Protein AF-A0A7R9V9W0-F1 (afdb_monomer_lite)

Secondary structure (DSSP, 8-state):
--------HHHHHHHHHHHHHHSS-------SEEEE----HHHHHHTT--TT---EEEEEE-TTSGGGGT--TT-EE-EETTEEBPTTSEEEEETTEEEETHHHHHTSPTTPPPP-

Structure (mmCIF, N/CA/C/O backbone):
data_AF-A0A7R9V9W0-F1
#
_entry.id   AF-A0A7R9V9W0-F1
#
loop_
_atom_site.group_PDB
_atom_site.id
_atom_site.type_symbol
_atom_site.label_atom_id
_atom_site.label_alt_id
_atom_site.label_comp_id
_atom_site.label_asym_id
_atom_site.label_entity_id
_atom_site.label_seq_id
_atom_site.pdbx_PDB_ins_code
_atom_site.Cartn_x
_atom_site.Cartn_y
_atom_site.Cartn_z
_atom_site.occupancy
_atom_site.B_iso_or_equiv
_atom_site.auth_seq_id
_atom_site.auth_comp_id
_atom_site.auth_asym_id
_atom_site.auth_atom_id
_atom_site.pdbx_PDB_model_num
ATOM 1 N N . ASP A 1 1 ? 0.021 32.731 -0.222 1.00 55.56 1 ASP A N 1
ATOM 2 C CA . ASP A 1 1 ? -0.493 31.794 0.796 1.00 55.56 1 ASP A CA 1
ATOM 3 C C . ASP A 1 1 ? -1.995 31.565 0.671 1.00 55.56 1 ASP A C 1
ATOM 5 O O . ASP A 1 1 ? -2.756 32.141 1.428 1.00 55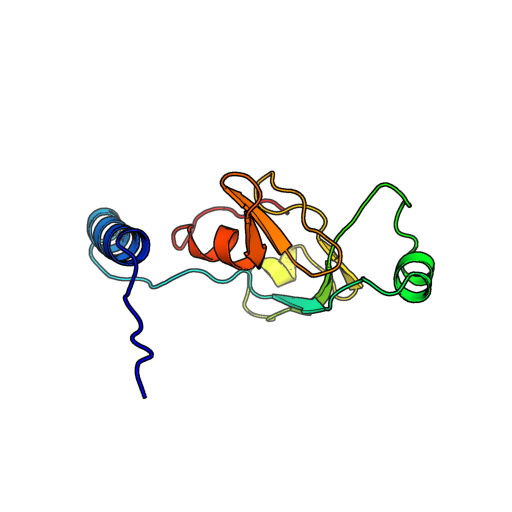.56 1 ASP A O 1
ATOM 9 N N . ASN A 1 2 ? -2.417 30.735 -0.295 1.00 84.88 2 ASN A N 1
ATOM 10 C CA . ASN A 1 2 ? -3.827 30.370 -0.549 1.00 84.88 2 ASN A CA 1
ATOM 11 C C . ASN A 1 2 ? -3.987 28.844 -0.737 1.00 84.88 2 ASN A C 1
ATOM 13 O O . ASN A 1 2 ? -4.745 28.393 -1.592 1.00 84.88 2 ASN A O 1
ATOM 17 N N . ILE A 1 3 ? -3.229 28.036 0.010 1.00 92.62 3 ILE A N 1
ATOM 18 C CA . ILE A 1 3 ? -3.341 26.571 -0.036 1.00 92.62 3 ILE A CA 1
ATOM 19 C C . ILE A 1 3 ? -3.991 26.116 1.268 1.00 92.62 3 ILE A C 1
ATOM 21 O O . ILE A 1 3 ? -3.414 26.281 2.340 1.00 92.62 3 ILE A O 1
ATOM 25 N N . GLY A 1 4 ? -5.202 25.571 1.162 1.00 93.31 4 GLY A N 1
ATOM 26 C CA . GLY A 1 4 ? -5.913 24.923 2.260 1.00 93.31 4 GLY A CA 1
ATOM 27 C C . GLY A 1 4 ? -6.027 23.423 2.010 1.00 93.31 4 GLY A C 1
ATOM 28 O O . GLY A 1 4 ? -6.178 22.996 0.868 1.00 93.31 4 GLY A O 1
ATOM 29 N N . TYR A 1 5 ? -5.977 22.635 3.081 1.00 95.69 5 TYR A N 1
ATOM 30 C CA . TYR A 1 5 ? -6.169 21.186 3.041 1.00 95.69 5 TYR A CA 1
ATOM 31 C C . TYR A 1 5 ? -7.475 20.833 3.743 1.00 95.69 5 TYR A C 1
ATOM 33 O O . TYR A 1 5 ? -7.811 21.414 4.774 1.00 95.69 5 TYR A O 1
ATOM 41 N N . ILE A 1 6 ? -8.209 19.881 3.178 1.00 96.94 6 ILE A N 1
ATOM 42 C CA . ILE A 1 6 ? -9.476 19.395 3.722 1.00 96.94 6 ILE A CA 1
ATOM 43 C C . ILE A 1 6 ? -9.346 17.891 3.906 1.00 96.94 6 ILE A C 1
ATOM 45 O O . ILE A 1 6 ? -8.848 17.201 3.019 1.00 96.94 6 ILE A O 1
ATOM 49 N N . ILE A 1 7 ? -9.813 17.388 5.048 1.00 96.69 7 ILE A N 1
ATOM 50 C CA . ILE A 1 7 ? -9.969 15.951 5.265 1.00 96.69 7 ILE A CA 1
ATOM 51 C C . ILE A 1 7 ? -11.171 15.489 4.425 1.00 96.69 7 ILE A C 1
ATOM 53 O O . ILE A 1 7 ? -12.284 15.963 4.671 1.00 96.69 7 ILE A O 1
ATOM 57 N N . PRO A 1 8 ? -10.987 14.603 3.429 1.00 96.06 8 PRO A N 1
ATOM 58 C CA . PRO A 1 8 ? -12.082 14.154 2.578 1.00 96.06 8 PRO A CA 1
ATOM 59 C C . PRO A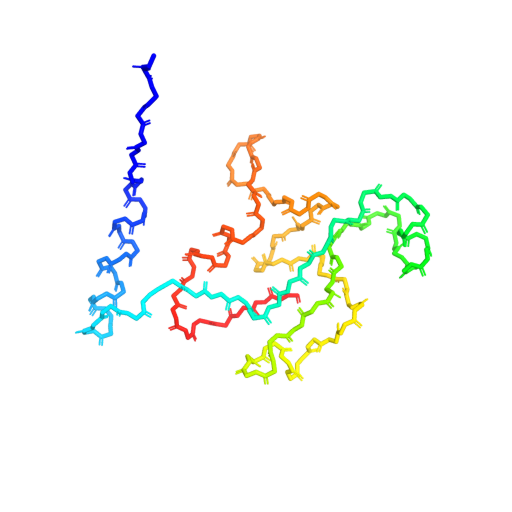 1 8 ? -13.149 13.406 3.375 1.00 96.06 8 PRO A C 1
ATOM 61 O O . PRO A 1 8 ? -12.843 12.725 4.355 1.00 96.06 8 PRO A O 1
ATOM 64 N N . TYR A 1 9 ? -14.398 13.452 2.904 1.00 97.38 9 TYR A N 1
ATOM 65 C CA . TYR A 1 9 ? -15.506 12.775 3.585 1.00 97.38 9 TYR A CA 1
ATOM 66 C C . TYR A 1 9 ? -15.265 11.268 3.764 1.00 97.38 9 TYR A C 1
ATOM 68 O O . TYR A 1 9 ? -15.703 10.711 4.761 1.00 97.38 9 TYR A O 1
ATOM 76 N N . GLN A 1 10 ? -14.535 10.625 2.843 1.00 96.38 10 GLN A N 1
ATOM 77 C CA . GLN A 1 10 ? -14.220 9.196 2.927 1.00 96.38 10 GLN A CA 1
ATOM 78 C C . GLN A 1 10 ? -13.372 8.851 4.149 1.00 96.38 10 GLN A C 1
ATOM 80 O O . GLN A 1 10 ? -13.594 7.822 4.772 1.00 96.38 10 GLN A O 1
ATOM 85 N N . VAL A 1 11 ? -12.453 9.737 4.542 1.00 97.19 11 VAL A N 1
ATOM 86 C CA . VAL A 1 11 ? -11.635 9.544 5.748 1.00 97.19 11 VAL A CA 1
ATOM 87 C C . VAL A 1 11 ? -12.500 9.674 7.002 1.00 97.19 11 VAL A C 1
ATOM 89 O O . VAL A 1 11 ? -12.358 8.897 7.940 1.00 97.19 11 VAL A O 1
ATOM 92 N N . ILE A 1 12 ? -13.438 10.627 7.008 1.00 97.56 12 ILE A N 1
ATOM 93 C CA . ILE A 1 12 ? -14.394 10.796 8.112 1.00 97.56 12 ILE A CA 1
ATOM 94 C C . ILE A 1 12 ? -15.319 9.578 8.201 1.00 97.56 12 ILE A C 1
ATOM 96 O O . ILE A 1 12 ? -15.565 9.074 9.293 1.00 97.56 12 ILE A O 1
ATOM 100 N N . LYS A 1 13 ? -15.811 9.091 7.058 1.00 97.75 13 LYS A N 1
ATOM 101 C CA . LYS A 1 13 ? -16.657 7.903 6.989 1.00 97.75 13 LYS A CA 1
ATOM 102 C C . LYS A 1 13 ? -15.921 6.665 7.501 1.00 97.75 13 LYS A C 1
ATOM 104 O O . LYS A 1 13 ? -16.448 6.005 8.386 1.00 97.75 13 LYS A O 1
ATOM 109 N N . HIS A 1 14 ? -14.706 6.407 7.017 1.00 97.62 14 HIS A N 1
ATOM 110 C CA . HIS A 1 14 ? -13.871 5.287 7.466 1.00 97.62 14 HIS A CA 1
ATOM 111 C C . HIS A 1 14 ? -13.670 5.300 8.987 1.00 97.62 14 HIS A C 1
ATOM 113 O O . HIS A 1 14 ? -13.903 4.290 9.644 1.00 97.62 14 HIS A O 1
ATOM 119 N N . PHE A 1 15 ? -13.360 6.466 9.565 1.00 97.50 15 PHE A N 1
ATOM 120 C CA . PHE A 1 15 ? -13.237 6.633 11.017 1.00 97.50 15 PHE A CA 1
ATOM 121 C C . PHE A 1 15 ?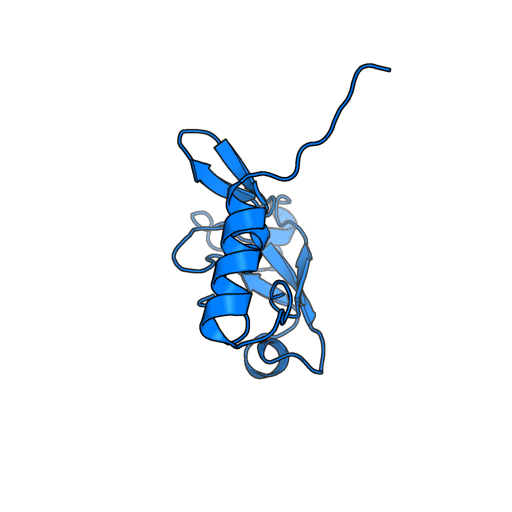 -14.522 6.271 11.781 1.00 97.50 15 PHE A C 1
ATOM 123 O O . PHE A 1 15 ? -14.459 5.607 12.818 1.00 97.50 15 PHE A O 1
ATOM 130 N N . LEU A 1 16 ? -15.684 6.727 11.300 1.00 97.69 16 LEU A N 1
ATOM 131 C CA . LEU A 1 16 ? -16.970 6.455 11.948 1.00 97.69 16 LEU A CA 1
ATOM 132 C C . LEU A 1 16 ? -17.360 4.977 11.828 1.00 97.69 16 LEU A C 1
ATOM 134 O O . LEU A 1 16 ? -17.753 4.383 12.829 1.00 97.69 16 LEU A O 1
ATOM 138 N N . ASP A 1 17 ? -17.193 4.390 10.641 1.00 97.06 17 ASP A N 1
ATOM 139 C CA . ASP A 1 17 ? -17.474 2.976 10.379 1.00 97.06 17 ASP A CA 1
ATOM 140 C C . ASP A 1 17 ? -16.590 2.073 11.266 1.00 97.06 17 ASP A C 1
ATOM 142 O O . ASP A 1 17 ? -17.069 1.111 11.863 1.00 97.06 17 ASP A O 1
ATOM 146 N N . GLU A 1 18 ? -15.309 2.420 11.419 1.00 96.81 18 GLU A N 1
ATOM 147 C CA . GLU A 1 18 ? -14.346 1.712 12.270 1.00 96.81 18 GLU A CA 1
ATOM 148 C C . GLU A 1 18 ? -14.771 1.698 13.750 1.00 96.81 18 GLU A C 1
ATOM 150 O O . GLU A 1 18 ? -14.704 0.664 14.429 1.00 96.81 18 GLU A O 1
ATOM 155 N N . TYR A 1 19 ? -15.242 2.845 14.248 1.00 96.50 19 TYR A N 1
ATOM 156 C CA . TYR A 1 19 ? -15.741 2.975 15.614 1.00 96.50 19 TYR A CA 1
ATOM 157 C C . TYR A 1 19 ? -17.050 2.205 15.823 1.00 96.50 19 TYR A C 1
ATOM 159 O O . TYR A 1 19 ? -17.215 1.555 16.855 1.00 96.50 19 TYR A O 1
ATOM 167 N N . GLU A 1 20 ? -17.967 2.247 14.854 1.00 96.94 20 GLU A N 1
ATOM 168 C CA . GLU A 1 20 ? -19.241 1.525 14.916 1.00 96.94 20 GLU A CA 1
ATOM 169 C C . GLU A 1 20 ? -19.036 0.003 14.951 1.00 96.94 20 GLU A C 1
ATOM 171 O O . GLU A 1 20 ? -19.690 -0.689 15.731 1.00 96.94 20 GLU A O 1
ATOM 176 N N . GLN A 1 21 ? -18.093 -0.518 14.162 1.00 94.00 21 GLN A N 1
ATOM 177 C CA . GLN A 1 21 ? -17.834 -1.957 14.065 1.00 94.00 21 GLN A CA 1
ATOM 178 C C . GLN A 1 21 ? -17.093 -2.527 15.280 1.00 94.00 21 GLN A C 1
ATOM 180 O O . GLN A 1 21 ? -17.410 -3.624 15.740 1.00 94.00 21 GLN A O 1
ATOM 185 N N . SER A 1 22 ? -16.087 -1.813 15.793 1.00 92.50 22 SER A N 1
ATOM 186 C CA . SER A 1 22 ? -15.185 -2.348 16.826 1.00 92.50 22 SER A CA 1
ATOM 187 C C . SER A 1 22 ? -15.403 -1.758 18.224 1.00 92.50 22 SER A C 1
ATOM 189 O O . SER A 1 22 ? -14.819 -2.235 19.199 1.00 92.50 22 SER A O 1
ATOM 191 N N . GLY A 1 23 ? -16.241 -0.723 18.347 1.00 95.69 23 GLY A N 1
ATOM 192 C CA . GLY A 1 23 ? -16.491 0.004 19.594 1.00 95.69 23 GLY A CA 1
ATOM 193 C C . GLY A 1 23 ? -15.351 0.938 20.021 1.00 95.69 23 GLY A C 1
ATOM 194 O O . GLY A 1 23 ? -15.435 1.572 21.076 1.00 95.69 23 GLY A O 1
ATOM 195 N N . MET A 1 24 ? -14.276 1.032 19.232 1.00 95.31 24 MET A N 1
ATOM 196 C CA . MET A 1 24 ? -13.158 1.953 19.439 1.00 95.31 24 MET A CA 1
ATOM 197 C C . MET A 1 24 ? -12.485 2.310 18.112 1.00 95.31 24 MET A C 1
ATOM 199 O O . MET A 1 24 ? -12.688 1.657 17.104 1.00 95.31 24 MET A O 1
ATOM 203 N N . TYR A 1 25 ? -11.657 3.350 18.088 1.00 95.75 25 TYR A N 1
ATOM 204 C CA . TYR A 1 25 ? -10.884 3.663 16.887 1.00 95.75 25 TYR A CA 1
ATOM 205 C C . TYR A 1 25 ? -9.557 2.893 16.891 1.00 95.75 25 TYR A C 1
ATOM 207 O O . TYR A 1 25 ? -8.687 3.188 17.713 1.00 95.75 25 TYR A O 1
ATOM 215 N N . ARG A 1 26 ? -9.395 1.918 15.984 1.00 96.00 26 ARG A N 1
ATOM 216 C CA . ARG A 1 26 ? -8.161 1.112 15.864 1.00 96.00 26 ARG A CA 1
ATOM 217 C C . ARG A 1 26 ? -7.108 1.721 14.932 1.00 96.00 26 ARG A C 1
ATOM 219 O O . ARG A 1 26 ? -5.962 1.282 14.955 1.00 96.00 26 ARG A O 1
ATOM 226 N N . GLY A 1 27 ? -7.460 2.750 14.162 1.00 95.12 27 GLY A N 1
ATOM 227 C CA . GLY A 1 27 ? -6.550 3.398 13.219 1.00 95.12 27 GLY A CA 1
ATOM 228 C C . GLY A 1 27 ? -6.798 3.006 11.765 1.00 95.12 27 GLY A C 1
ATOM 229 O O . GLY A 1 27 ? -7.843 2.468 11.415 1.00 95.12 27 GLY A O 1
ATOM 230 N N . VAL A 1 28 ? -5.804 3.294 10.927 1.00 96.00 28 VAL A N 1
ATOM 231 C CA . VAL A 1 28 ? -5.764 2.936 9.505 1.00 96.00 28 VAL A CA 1
ATOM 232 C C . VAL A 1 28 ? -4.688 1.862 9.326 1.00 96.00 28 VAL A C 1
ATOM 234 O O . VAL A 1 28 ? -3.585 2.048 9.854 1.00 96.00 28 VAL A O 1
ATOM 237 N N . PRO A 1 29 ? -4.966 0.751 8.624 1.00 95.69 29 PRO A N 1
ATOM 238 C CA . PRO A 1 29 ? -4.000 -0.329 8.475 1.00 95.69 29 PRO A CA 1
ATOM 239 C C . PRO A 1 29 ? -2.798 0.082 7.613 1.00 95.69 29 PRO A C 1
ATOM 241 O O . PRO A 1 29 ? -2.849 1.003 6.793 1.00 95.69 29 PRO A O 1
ATOM 244 N N . CYS A 1 30 ? -1.696 -0.644 7.790 1.00 93.75 30 CYS A N 1
ATOM 245 C CA . CYS A 1 30 ? -0.540 -0.612 6.906 1.00 93.75 30 CYS A CA 1
ATOM 246 C C . CYS A 1 30 ? -0.124 -2.047 6.568 1.00 93.75 30 CYS A C 1
ATOM 248 O O . CYS A 1 30 ? -0.313 -2.957 7.372 1.00 93.75 30 CYS A O 1
ATOM 250 N N . ALA A 1 31 ? 0.459 -2.254 5.387 1.00 92.56 31 ALA A N 1
ATOM 251 C CA . ALA A 1 31 ? 0.783 -3.600 4.916 1.00 92.56 31 ALA A CA 1
ATOM 252 C C . ALA A 1 31 ? 2.071 -4.190 5.524 1.00 92.56 31 ALA A C 1
ATOM 254 O O . ALA A 1 31 ? 2.380 -5.352 5.298 1.00 92.56 31 ALA A O 1
ATOM 255 N N . GLY A 1 32 ? 2.837 -3.412 6.298 1.00 96.19 32 GLY A N 1
ATOM 256 C CA . GLY A 1 32 ? 4.032 -3.918 6.981 1.00 96.19 32 GLY A CA 1
ATOM 257 C C . GLY A 1 32 ? 5.255 -4.130 6.083 1.00 96.19 32 GLY A C 1
ATOM 258 O O . GLY A 1 32 ? 6.205 -4.788 6.495 1.00 96.19 32 GLY A O 1
ATOM 259 N N . PHE A 1 33 ? 5.282 -3.558 4.881 1.00 97.12 33 PHE A N 1
ATOM 260 C CA . PHE A 1 33 ? 6.454 -3.570 4.008 1.00 97.12 33 PHE A CA 1
ATOM 261 C C . PHE A 1 33 ? 6.682 -2.207 3.346 1.00 97.12 33 PHE A C 1
ATOM 263 O O . PHE A 1 33 ? 5.821 -1.329 3.365 1.00 97.12 33 PHE A O 1
ATOM 270 N N . ILE A 1 34 ? 7.885 -2.014 2.812 1.00 96.69 34 ILE A N 1
ATOM 271 C CA . ILE A 1 34 ? 8.321 -0.805 2.112 1.00 96.69 34 ILE A CA 1
ATOM 272 C C . ILE A 1 34 ? 8.822 -1.206 0.743 1.00 96.69 34 ILE A C 1
ATOM 274 O O . ILE A 1 34 ? 9.552 -2.195 0.611 1.00 96.69 34 ILE A O 1
ATOM 278 N N . THR A 1 35 ? 8.466 -0.395 -0.243 1.00 97.56 35 THR A N 1
ATOM 279 C CA . THR A 1 35 ? 8.758 -0.651 -1.642 1.00 97.56 35 THR A CA 1
ATOM 280 C C . THR A 1 35 ? 9.647 0.413 -2.271 1.00 97.56 35 THR A C 1
ATOM 282 O O . THR A 1 35 ? 9.788 1.516 -1.742 1.00 97.56 35 THR A O 1
ATOM 285 N N . LEU A 1 36 ? 10.250 0.057 -3.401 1.00 97.25 36 LEU A N 1
ATOM 286 C CA . LEU A 1 36 ? 10.848 0.981 -4.356 1.00 97.25 36 LEU A CA 1
ATOM 287 C C . LEU A 1 36 ? 10.183 0.819 -5.720 1.00 97.25 36 LEU A C 1
ATOM 289 O O . LEU A 1 36 ? 9.779 -0.286 -6.095 1.00 97.25 36 LEU A O 1
ATOM 293 N N . ASP A 1 37 ? 10.146 1.921 -6.453 1.00 97.31 37 ASP A N 1
ATOM 294 C CA . ASP A 1 37 ? 9.689 1.975 -7.834 1.00 97.31 37 ASP A CA 1
ATOM 295 C C . ASP A 1 37 ? 10.620 1.151 -8.737 1.00 97.31 37 ASP A C 1
ATOM 297 O O . ASP A 1 37 ? 11.832 1.055 -8.505 1.00 97.31 37 ASP A O 1
ATOM 301 N N . LEU A 1 38 ? 10.052 0.552 -9.781 1.00 96.31 38 LEU A N 1
ATOM 302 C CA . LEU A 1 38 ? 10.745 -0.287 -10.759 1.00 96.31 38 LEU A CA 1
ATOM 303 C C . LEU A 1 38 ? 10.716 0.320 -12.168 1.00 96.31 38 LEU A C 1
ATOM 305 O O . LEU A 1 38 ? 10.733 -0.398 -13.160 1.00 96.31 38 LEU A O 1
ATOM 309 N N . GLU A 1 39 ? 10.736 1.646 -12.294 1.00 95.50 39 GLU A N 1
ATOM 310 C CA . GLU A 1 39 ? 10.700 2.325 -13.602 1.00 95.50 39 GLU A CA 1
ATOM 311 C C . GLU A 1 39 ? 11.937 2.046 -14.479 1.00 95.50 39 GLU A C 1
ATOM 313 O O . GLU A 1 39 ? 11.903 2.200 -15.701 1.00 95.50 39 GLU A O 1
ATOM 318 N N . ASN A 1 40 ? 13.064 1.649 -13.873 1.00 96.12 40 ASN A N 1
ATOM 319 C CA . ASN A 1 40 ? 14.312 1.420 -14.594 1.00 96.12 40 ASN A CA 1
ATOM 320 C C . ASN A 1 40 ? 14.292 0.068 -15.347 1.00 96.12 40 ASN A C 1
ATOM 322 O O . ASN A 1 40 ? 14.303 -0.987 -14.702 1.00 96.12 40 ASN A O 1
ATOM 326 N N . PRO A 1 41 ? 14.409 0.053 -16.693 1.00 95.06 41 PRO A N 1
ATOM 327 C CA . PRO A 1 41 ? 14.353 -1.188 -17.471 1.00 95.06 41 PRO A CA 1
ATOM 328 C C . PRO A 1 41 ? 15.446 -2.204 -17.114 1.00 95.06 41 PRO A C 1
ATOM 330 O O . PRO A 1 41 ? 15.213 -3.410 -17.158 1.00 95.06 41 PRO A O 1
ATOM 333 N N . ALA A 1 42 ? 16.640 -1.744 -16.726 1.00 95.88 42 ALA A N 1
ATOM 334 C CA . ALA A 1 42 ? 17.726 -2.631 -16.317 1.00 95.88 42 ALA A CA 1
ATOM 335 C C . ALA A 1 42 ? 17.450 -3.279 -14.952 1.00 95.88 42 ALA A C 1
ATOM 337 O O . ALA A 1 42 ? 17.790 -4.446 -14.758 1.00 95.88 42 ALA A O 1
ATOM 338 N N . GLN A 1 43 ? 16.806 -2.561 -14.023 1.00 94.38 43 GLN A N 1
ATOM 339 C CA . GLN A 1 43 ? 16.368 -3.142 -12.749 1.00 94.38 43 GLN A CA 1
ATOM 340 C C . GLN A 1 43 ? 15.258 -4.175 -12.970 1.00 94.38 43 GLN A C 1
ATOM 342 O O . GLN A 1 43 ? 15.350 -5.277 -12.432 1.00 94.38 43 GLN A O 1
ATOM 347 N N . ARG A 1 44 ? 14.275 -3.878 -13.831 1.00 95.75 44 ARG A N 1
ATOM 348 C CA . ARG A 1 44 ? 13.226 -4.841 -14.217 1.00 95.75 44 ARG A CA 1
ATOM 349 C C . ARG A 1 44 ? 13.807 -6.106 -14.847 1.00 95.75 44 ARG A C 1
ATOM 351 O O . ARG A 1 44 ? 13.449 -7.214 -14.448 1.00 95.75 44 ARG A O 1
ATOM 358 N N . ALA A 1 45 ? 14.752 -5.948 -15.774 1.00 94.56 45 ALA A N 1
ATOM 359 C CA . ALA A 1 45 ? 15.448 -7.070 -16.399 1.00 94.56 45 ALA A CA 1
ATOM 360 C C . ALA A 1 45 ? 16.248 -7.896 -15.377 1.00 94.56 45 ALA A C 1
ATOM 362 O O . ALA A 1 45 ? 16.225 -9.125 -15.421 1.00 94.56 45 ALA A O 1
ATOM 363 N N . TYR A 1 46 ? 16.915 -7.238 -14.423 1.00 94.88 46 TYR A N 1
ATOM 364 C CA . TYR A 1 46 ? 17.641 -7.908 -13.342 1.00 94.88 46 TYR A CA 1
ATOM 365 C C . TYR A 1 46 ? 16.711 -8.738 -12.444 1.00 94.88 46 TYR A C 1
ATOM 367 O O . TYR A 1 46 ? 17.035 -9.881 -12.120 1.00 94.88 46 TYR A O 1
ATOM 375 N N . MET A 1 47 ? 15.529 -8.204 -12.119 1.00 94.50 47 MET A N 1
ATOM 376 C CA . MET A 1 47 ? 14.482 -8.913 -11.370 1.00 94.50 47 MET A CA 1
ATOM 377 C C . MET A 1 47 ? 13.716 -9.943 -12.214 1.00 94.50 47 MET A C 1
ATOM 379 O O . MET A 1 47 ? 12.847 -10.636 -11.692 1.00 94.50 47 MET A O 1
ATOM 383 N N . LYS A 1 48 ? 14.051 -10.084 -13.506 1.00 94.19 48 LYS A N 1
ATOM 384 C CA . LYS A 1 48 ? 13.418 -11.010 -14.460 1.00 94.19 48 LYS A CA 1
ATOM 385 C C . LYS A 1 48 ? 11.904 -10.805 -14.577 1.00 94.19 48 LYS A C 1
ATOM 387 O O . LYS A 1 48 ? 11.156 -11.770 -14.734 1.00 94.19 48 LYS A O 1
ATOM 392 N N . MET A 1 49 ? 11.455 -9.554 -14.496 1.00 93.31 49 MET A N 1
ATOM 393 C CA . MET A 1 49 ? 10.043 -9.233 -14.678 1.00 93.31 49 MET A CA 1
ATOM 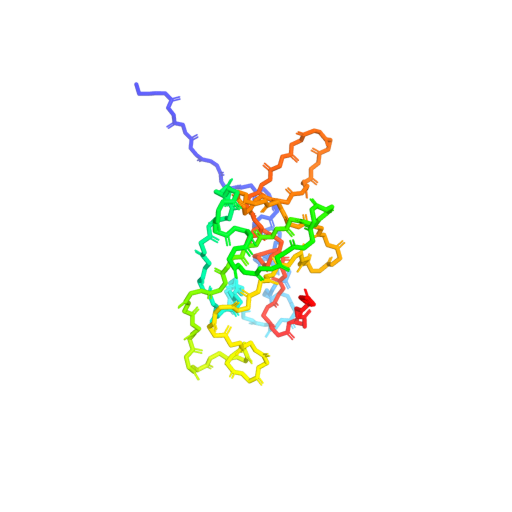394 C C . MET A 1 49 ? 9.604 -9.473 -16.130 1.00 93.31 49 MET A C 1
ATOM 396 O O . MET A 1 49 ? 10.340 -9.095 -17.046 1.00 93.31 49 MET A O 1
ATOM 400 N N . PRO A 1 50 ? 8.408 -10.047 -16.359 1.00 92.25 50 PRO A N 1
ATOM 401 C CA . PRO A 1 50 ? 7.801 -10.085 -17.687 1.00 92.25 50 PRO A CA 1
ATOM 402 C C . PRO A 1 50 ? 7.595 -8.672 -18.249 1.00 92.25 50 PRO A C 1
ATOM 404 O O . PRO A 1 50 ? 7.289 -7.743 -17.497 1.00 92.25 50 PRO A O 1
ATOM 407 N N . GLU A 1 51 ? 7.734 -8.504 -19.566 1.00 88.56 51 GLU A N 1
ATOM 408 C CA . GLU A 1 51 ? 7.625 -7.186 -20.212 1.00 88.56 51 GLU A CA 1
ATOM 409 C C . GLU A 1 51 ? 6.217 -6.590 -20.067 1.00 88.56 51 GLU A C 1
ATOM 411 O O . GLU A 1 51 ? 6.074 -5.385 -19.856 1.00 88.56 51 GLU A O 1
ATOM 416 N N . GLU A 1 52 ? 5.186 -7.439 -20.091 1.00 91.56 52 GLU A N 1
ATOM 417 C CA . GLU A 1 52 ? 3.773 -7.057 -20.000 1.00 91.56 52 GLU A CA 1
ATOM 418 C C . GLU A 1 52 ? 3.288 -6.826 -18.560 1.00 91.56 52 GLU A C 1
ATOM 420 O O . GLU A 1 52 ? 2.104 -6.568 -18.338 1.00 91.56 52 GLU A O 1
ATOM 425 N N . ARG A 1 53 ? 4.174 -6.961 -17.566 1.00 93.62 53 ARG A N 1
ATOM 426 C CA . ARG A 1 53 ? 3.842 -6.828 -16.144 1.00 93.62 53 ARG A CA 1
ATOM 427 C C . ARG A 1 53 ? 4.587 -5.650 -15.536 1.00 93.62 53 ARG A C 1
ATOM 429 O O . ARG A 1 53 ? 5.766 -5.439 -15.818 1.00 93.62 53 ARG A O 1
ATOM 436 N N . SER A 1 54 ? 3.894 -4.932 -14.666 1.00 96.38 54 SER A N 1
ATOM 437 C CA . SER A 1 54 ? 4.432 -3.849 -13.850 1.00 96.38 54 SER A CA 1
ATOM 438 C C . SER A 1 54 ? 4.338 -4.196 -12.369 1.00 96.38 54 SER A C 1
ATOM 440 O O . SER A 1 54 ? 3.641 -5.142 -11.993 1.00 96.38 54 SER A O 1
ATOM 442 N N . GLY A 1 55 ? 5.059 -3.455 -11.536 1.00 97.44 55 GLY A N 1
ATOM 443 C CA . GLY A 1 55 ? 4.975 -3.623 -10.093 1.00 97.44 55 GLY A CA 1
ATOM 444 C C . GLY A 1 55 ? 6.060 -2.876 -9.340 1.00 97.44 55 GLY A C 1
ATOM 445 O O . GLY A 1 55 ? 6.846 -2.132 -9.914 1.00 97.44 55 GLY A O 1
ATOM 446 N N . ILE A 1 56 ? 6.115 -3.115 -8.038 1.00 97.56 56 ILE A N 1
ATOM 447 C CA . ILE A 1 56 ? 7.030 -2.440 -7.116 1.00 97.56 56 ILE A CA 1
ATOM 448 C C . ILE A 1 56 ? 7.848 -3.448 -6.316 1.00 97.56 56 ILE A C 1
ATOM 450 O O . ILE A 1 56 ? 7.364 -4.518 -5.947 1.00 97.56 56 ILE A O 1
ATOM 454 N N . LEU A 1 57 ? 9.104 -3.104 -6.038 1.00 97.94 57 LEU A N 1
ATOM 455 C CA . LEU A 1 57 ? 10.057 -3.988 -5.372 1.00 97.94 57 LEU A CA 1
ATOM 456 C C . LEU A 1 57 ? 9.951 -3.870 -3.857 1.00 97.94 57 LEU A C 1
ATOM 458 O O . LEU A 1 57 ? 10.188 -2.794 -3.317 1.00 97.94 57 LEU A O 1
ATOM 462 N N . VAL A 1 58 ? 9.721 -4.972 -3.151 1.00 98.12 58 VAL A N 1
ATOM 463 C CA . VAL A 1 58 ? 9.780 -5.018 -1.687 1.00 98.12 58 VAL A CA 1
ATOM 464 C C . VAL A 1 58 ? 11.233 -4.930 -1.226 1.00 98.12 58 VAL A C 1
ATOM 466 O O . VAL A 1 58 ? 12.038 -5.821 -1.488 1.00 98.12 58 VAL A O 1
ATOM 469 N N . VAL A 1 59 ? 11.586 -3.874 -0.493 1.00 97.56 59 VAL A N 1
ATOM 470 C CA . VAL A 1 59 ? 12.963 -3.661 -0.006 1.00 97.56 59 VAL A CA 1
ATOM 471 C C . VAL A 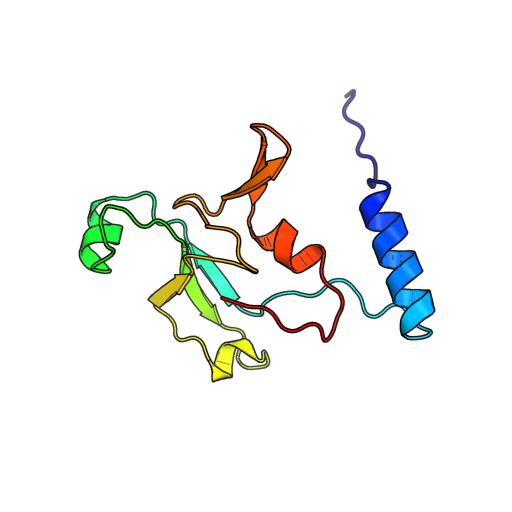1 59 ? 13.127 -3.876 1.488 1.00 97.56 59 VAL A C 1
ATOM 473 O O . VAL A 1 59 ? 14.223 -4.184 1.958 1.00 97.56 59 VAL A O 1
ATOM 476 N N . ARG A 1 60 ? 12.050 -3.718 2.257 1.00 97.69 60 ARG A N 1
ATOM 477 C CA . ARG A 1 60 ? 12.059 -3.953 3.699 1.00 97.69 60 ARG A CA 1
ATOM 478 C C . ARG A 1 60 ? 10.701 -4.445 4.150 1.00 97.69 60 ARG A C 1
ATOM 480 O O . ARG A 1 60 ? 9.684 -3.952 3.682 1.00 97.69 60 ARG A O 1
ATOM 487 N N . ILE A 1 61 ? 10.708 -5.361 5.104 1.00 98.50 61 ILE A N 1
ATOM 488 C CA . ILE A 1 61 ? 9.506 -5.887 5.739 1.00 98.50 61 ILE A CA 1
ATOM 489 C C . ILE A 1 61 ? 9.649 -5.661 7.242 1.00 98.50 61 ILE A C 1
ATOM 491 O O . ILE A 1 61 ? 10.741 -5.830 7.791 1.00 98.50 61 ILE A O 1
ATOM 495 N N . ASP A 1 62 ? 8.575 -5.224 7.890 1.00 97.44 62 ASP A N 1
ATOM 496 C CA . ASP A 1 62 ? 8.500 -5.116 9.341 1.00 97.44 62 ASP A CA 1
ATOM 497 C C . ASP A 1 62 ? 8.445 -6.533 9.939 1.00 97.44 62 ASP A C 1
ATOM 499 O O . ASP A 1 62 ? 7.485 -7.261 9.663 1.00 97.44 62 ASP A O 1
ATOM 503 N N . PRO A 1 63 ? 9.429 -6.942 10.765 1.00 96.56 63 PRO A N 1
ATOM 504 C CA . PRO A 1 63 ? 9.477 -8.283 11.344 1.00 96.56 63 PRO A CA 1
ATOM 505 C C . PRO A 1 63 ? 8.266 -8.655 12.209 1.00 96.56 63 PRO A C 1
ATOM 507 O O . PRO A 1 63 ? 8.052 -9.839 12.462 1.00 96.56 63 PRO A O 1
ATOM 510 N N . LEU A 1 64 ? 7.513 -7.668 12.705 1.00 96.44 64 LEU A N 1
ATOM 511 C CA . LEU A 1 64 ? 6.328 -7.886 13.537 1.00 96.44 64 LEU A CA 1
ATOM 512 C C . LEU A 1 64 ? 5.020 -7.889 12.736 1.00 96.44 64 LEU A C 1
ATOM 514 O O . LEU A 1 64 ? 3.961 -8.128 13.315 1.00 96.44 64 LEU A O 1
ATOM 518 N N . SER A 1 65 ? 5.079 -7.631 11.428 1.00 96.38 65 SER A N 1
ATOM 519 C CA . SER A 1 65 ? 3.911 -7.661 10.548 1.00 96.38 65 SER A CA 1
ATOM 520 C C . SER A 1 65 ? 3.609 -9.066 10.029 1.00 96.38 65 SER A C 1
ATOM 522 O O . SER A 1 65 ? 4.501 -9.909 9.905 1.00 96.38 65 SER A O 1
ATOM 524 N N . ASP A 1 66 ? 2.355 -9.308 9.645 1.00 94.94 66 ASP A N 1
ATOM 525 C CA . ASP A 1 66 ? 1.973 -10.563 8.990 1.00 94.94 66 ASP A CA 1
ATOM 526 C C . ASP A 1 66 ? 2.632 -10.724 7.608 1.00 94.94 66 ASP A C 1
ATOM 528 O O . ASP A 1 66 ? 2.910 -11.851 7.195 1.00 94.94 66 ASP A O 1
ATOM 532 N N . ALA A 1 67 ? 3.002 -9.620 6.945 1.00 96.81 67 ALA A N 1
ATOM 533 C CA . ALA A 1 67 ? 3.757 -9.644 5.694 1.00 96.81 67 ALA A CA 1
ATOM 534 C C . ALA A 1 67 ? 5.095 -10.389 5.823 1.00 96.81 67 ALA A C 1
ATOM 536 O O . ALA A 1 67 ? 5.500 -11.065 4.882 1.00 96.81 67 ALA A O 1
ATOM 537 N N . ALA A 1 68 ? 5.750 -10.367 6.991 1.00 97.12 68 ALA A N 1
ATOM 538 C CA . ALA A 1 68 ? 7.000 -11.102 7.226 1.00 97.12 68 ALA A CA 1
ATOM 539 C C . ALA A 1 68 ? 6.853 -12.631 7.144 1.00 97.12 68 ALA A C 1
ATOM 541 O O . ALA A 1 68 ? 7.855 -13.342 7.069 1.00 97.12 68 ALA A O 1
ATOM 542 N N . ARG A 1 69 ? 5.619 -13.151 7.181 1.00 96.12 69 ARG A N 1
ATOM 543 C CA . ARG A 1 69 ? 5.340 -14.587 7.044 1.00 96.12 69 ARG A CA 1
ATOM 544 C C . ARG A 1 69 ? 5.185 -15.033 5.593 1.00 96.12 69 ARG A C 1
ATOM 546 O O . ARG A 1 69 ? 5.302 -16.228 5.336 1.00 96.12 69 ARG A O 1
ATOM 553 N N . VAL A 1 70 ? 4.885 -14.105 4.684 1.00 96.50 70 VAL A N 1
ATOM 554 C CA . VAL A 1 70 ? 4.478 -14.414 3.303 1.00 96.50 70 VAL A CA 1
ATOM 555 C C . VAL A 1 70 ? 5.367 -13.759 2.248 1.00 96.50 70 VAL A C 1
ATOM 557 O O . VAL A 1 70 ? 5.599 -14.374 1.214 1.00 96.50 70 VAL A O 1
ATOM 560 N N . LEU A 1 71 ? 5.903 -12.566 2.519 1.00 97.56 71 LEU A N 1
ATOM 561 C CA . LEU A 1 71 ? 6.796 -11.834 1.624 1.00 97.56 71 LEU A CA 1
ATOM 562 C C . LEU A 1 71 ? 8.263 -12.011 2.015 1.00 97.56 71 LEU A C 1
ATOM 564 O O . LEU A 1 71 ? 8.613 -12.236 3.178 1.00 97.56 71 LEU A O 1
ATOM 568 N N . GLN A 1 72 ? 9.135 -11.814 1.036 1.00 97.31 72 GLN A N 1
ATOM 569 C CA . GLN A 1 72 ? 10.578 -11.742 1.192 1.00 97.31 72 GLN A CA 1
ATOM 570 C C . GLN A 1 72 ? 11.122 -10.445 0.579 1.00 97.31 72 GLN A C 1
ATOM 572 O O . GLN A 1 72 ? 10.552 -9.899 -0.369 1.00 97.31 72 GLN A O 1
ATOM 577 N N . PRO A 1 73 ? 12.248 -9.912 1.094 1.00 96.75 73 PRO A N 1
ATOM 578 C CA . PRO A 1 73 ? 12.945 -8.841 0.400 1.00 96.75 73 PRO A CA 1
ATOM 579 C C . PRO A 1 73 ? 13.283 -9.279 -1.028 1.00 96.75 73 PRO A C 1
ATOM 581 O O . PRO A 1 73 ? 13.815 -10.373 -1.222 1.00 96.75 73 PRO A O 1
ATOM 584 N N . HIS A 1 74 ? 13.075 -8.374 -1.979 1.00 96.06 74 HIS A N 1
ATOM 585 C CA . HIS A 1 74 ? 13.184 -8.553 -3.430 1.00 96.06 74 HIS A CA 1
ATOM 586 C C . HIS A 1 74 ? 11.999 -9.238 -4.124 1.00 96.06 74 HIS A C 1
ATOM 588 O O . HIS A 1 74 ? 12.068 -9.445 -5.336 1.00 96.06 74 HIS A O 1
ATOM 594 N N . ASP A 1 75 ? 10.903 -9.513 -3.415 1.00 97.44 75 ASP A N 1
ATOM 595 C CA . ASP A 1 75 ? 9.631 -9.811 -4.074 1.00 97.44 75 ASP A CA 1
ATOM 596 C C . ASP A 1 75 ? 9.115 -8.582 -4.834 1.00 97.44 75 ASP A C 1
ATOM 598 O O . ASP A 1 75 ? 9.388 -7.436 -4.463 1.00 97.44 75 ASP A O 1
ATOM 602 N N . VAL A 1 76 ? 8.354 -8.821 -5.903 1.00 97.50 76 VAL A N 1
ATOM 603 C CA . VAL A 1 76 ? 7.715 -7.765 -6.694 1.00 97.50 76 VAL A CA 1
ATOM 604 C C . VAL A 1 76 ? 6.206 -7.861 -6.534 1.00 97.50 76 VAL A C 1
ATOM 606 O O . VAL A 1 76 ? 5.598 -8.836 -6.974 1.00 97.50 76 VAL A O 1
ATOM 609 N N . VAL A 1 77 ? 5.605 -6.832 -5.939 1.00 97.31 77 VAL A N 1
ATOM 610 C CA . VAL A 1 77 ? 4.148 -6.711 -5.814 1.00 97.31 77 VAL A CA 1
ATOM 611 C C . VAL A 1 77 ? 3.609 -6.143 -7.120 1.00 97.31 77 VAL A C 1
ATOM 613 O O . VAL A 1 77 ? 3.931 -5.013 -7.489 1.00 97.31 77 VAL A O 1
ATOM 616 N N . MET A 1 78 ? 2.824 -6.943 -7.839 1.00 96.88 78 MET A N 1
ATOM 617 C CA . MET A 1 78 ? 2.242 -6.561 -9.135 1.00 96.88 78 MET A CA 1
ATOM 618 C C . MET A 1 78 ? 0.773 -6.148 -9.016 1.00 96.88 78 MET A C 1
ATOM 620 O O . MET A 1 78 ? 0.256 -5.444 -9.883 1.00 96.88 78 MET A O 1
ATOM 624 N N . GLU A 1 79 ? 0.095 -6.595 -7.963 1.00 96.81 79 GLU A N 1
ATOM 625 C CA . GLU A 1 79 ? -1.326 -6.378 -7.735 1.00 96.81 79 GLU A CA 1
ATOM 626 C C . GLU A 1 79 ? -1.579 -6.151 -6.243 1.00 96.81 79 GLU A C 1
ATOM 628 O O . GLU A 1 79 ? -0.846 -6.650 -5.397 1.00 96.81 79 GLU A O 1
ATOM 633 N N . VAL A 1 80 ? -2.581 -5.339 -5.919 1.00 96.69 80 VAL A N 1
ATOM 634 C CA . VAL A 1 80 ? -3.029 -5.095 -4.545 1.00 96.69 80 VAL A CA 1
ATOM 635 C C . VAL A 1 80 ? -4.549 -5.108 -4.553 1.00 96.69 80 VAL A C 1
ATOM 637 O O . VAL A 1 80 ? -5.164 -4.269 -5.213 1.00 96.69 80 VAL A O 1
ATOM 640 N N . SER A 1 81 ? -5.159 -6.062 -3.852 1.00 93.44 81 SER A N 1
ATOM 641 C CA . SER A 1 81 ? -6.617 -6.249 -3.790 1.00 93.44 81 SER A CA 1
ATOM 642 C C . SER A 1 81 ? -7.284 -6.245 -5.176 1.00 93.44 81 SER A C 1
ATOM 644 O O . SER A 1 81 ? -8.233 -5.496 -5.420 1.00 93.44 81 SER A O 1
ATOM 646 N N . GLY A 1 82 ? -6.744 -7.016 -6.126 1.00 94.44 82 GLY A N 1
ATOM 647 C CA . GLY A 1 82 ? -7.266 -7.090 -7.496 1.00 94.44 82 GLY A CA 1
ATOM 648 C C . GLY A 1 82 ? -6.855 -5.938 -8.424 1.00 94.44 82 GLY A C 1
ATOM 649 O O . GLY A 1 82 ? -7.212 -5.939 -9.603 1.00 94.44 82 GLY A O 1
ATOM 650 N N . CYS A 1 83 ? -6.138 -4.926 -7.923 1.00 95.62 83 CYS A N 1
ATOM 651 C CA . CYS A 1 83 ? -5.760 -3.738 -8.689 1.00 95.62 83 CYS A CA 1
ATOM 652 C C . CYS A 1 83 ? -4.288 -3.785 -9.107 1.00 95.62 83 CYS A C 1
ATOM 654 O O . CYS A 1 83 ? -3.400 -3.815 -8.255 1.00 95.62 83 CYS A O 1
ATOM 656 N N . SER A 1 84 ? -4.010 -3.734 -10.414 1.00 96.75 84 SER A N 1
ATOM 657 C CA . SER A 1 84 ? -2.632 -3.736 -10.919 1.00 96.75 84 SER A CA 1
ATOM 658 C C . SER A 1 84 ? -1.856 -2.484 -10.496 1.00 96.75 84 SER A C 1
ATOM 660 O O . SER A 1 84 ? -2.337 -1.353 -10.642 1.00 96.75 84 SER A O 1
ATOM 662 N N . VAL A 1 85 ? -0.626 -2.695 -10.031 1.00 97.88 85 VAL A N 1
ATOM 663 C CA . VAL A 1 85 ? 0.302 -1.645 -9.600 1.00 97.88 85 VAL A CA 1
ATOM 664 C C . VAL A 1 85 ? 1.298 -1.349 -10.719 1.00 97.88 85 VAL A C 1
ATOM 666 O O . VAL A 1 85 ? 1.887 -2.260 -11.303 1.00 97.88 85 VAL A O 1
ATOM 669 N N . ALA A 1 86 ? 1.464 -0.072 -11.055 1.00 97.62 86 ALA A N 1
ATOM 670 C CA . ALA A 1 86 ? 2.439 0.385 -12.039 1.00 97.62 86 ALA A CA 1
ATOM 671 C C . ALA A 1 86 ? 3.856 0.458 -11.449 1.00 97.62 86 ALA A C 1
ATOM 673 O O . ALA A 1 86 ? 4.046 0.416 -10.235 1.00 97.62 86 ALA A O 1
ATOM 674 N N . ASP A 1 87 ? 4.851 0.592 -12.327 1.00 97.62 87 ASP A N 1
ATOM 675 C CA . ASP A 1 87 ? 6.268 0.637 -11.943 1.00 97.62 87 ASP A CA 1
ATOM 676 C C . ASP A 1 87 ? 6.618 1.845 -11.051 1.00 97.62 87 ASP A C 1
ATOM 678 O O . ASP A 1 87 ? 7.617 1.800 -10.343 1.00 97.62 87 ASP A O 1
ATOM 682 N N . ASP A 1 88 ? 5.788 2.892 -11.053 1.00 97.44 88 ASP A N 1
ATOM 683 C CA . ASP A 1 88 ? 5.889 4.097 -10.213 1.00 97.44 88 ASP A CA 1
ATOM 684 C C . ASP A 1 88 ? 5.098 3.991 -8.889 1.00 97.44 88 ASP A C 1
ATOM 686 O O . ASP A 1 88 ? 4.853 4.987 -8.208 1.00 97.44 88 ASP A O 1
ATOM 690 N N . GLY A 1 89 ? 4.600 2.795 -8.559 1.00 97.19 89 GLY A N 1
ATOM 691 C CA . GLY A 1 89 ? 3.801 2.557 -7.359 1.00 97.19 89 GLY A CA 1
ATOM 692 C C . GLY A 1 89 ? 2.385 3.123 -7.410 1.00 97.19 89 GLY A C 1
ATOM 693 O O . GLY A 1 89 ? 1.699 3.150 -6.387 1.00 97.19 89 GLY A O 1
ATOM 694 N N . THR A 1 90 ? 1.895 3.558 -8.570 1.00 98.00 90 THR A N 1
ATOM 695 C CA . THR A 1 90 ? 0.507 4.011 -8.695 1.00 98.00 90 THR A CA 1
ATOM 696 C C . THR A 1 90 ? -0.446 2.875 -9.059 1.00 98.00 90 THR A C 1
ATOM 698 O O . THR A 1 90 ? -0.093 1.940 -9.777 1.00 98.00 90 THR A O 1
ATOM 701 N N . ALA A 1 91 ? -1.697 2.985 -8.625 1.00 97.00 91 ALA A N 1
ATOM 702 C CA . ALA A 1 91 ? -2.819 2.147 -9.028 1.00 97.00 91 ALA A CA 1
ATOM 703 C C . ALA A 1 91 ? -3.959 3.022 -9.576 1.00 97.00 91 ALA A C 1
ATOM 705 O O . ALA A 1 91 ? -4.029 4.228 -9.312 1.00 97.00 91 ALA A O 1
ATOM 706 N N . ALA A 1 92 ? -4.849 2.421 -10.367 1.00 95.44 92 ALA A N 1
ATOM 707 C CA . ALA A 1 92 ? -6.036 3.116 -10.861 1.00 95.44 92 ALA A CA 1
ATOM 708 C C . ALA A 1 92 ? -6.943 3.515 -9.686 1.00 95.44 92 ALA A C 1
ATOM 710 O O . ALA A 1 92 ? -7.164 2.714 -8.780 1.00 95.44 92 A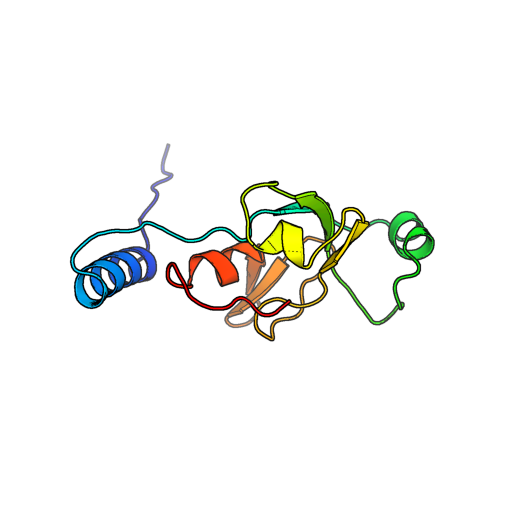LA A O 1
ATOM 711 N N . PHE A 1 93 ? -7.462 4.744 -9.704 1.00 93.31 93 PHE A N 1
ATOM 712 C CA . PHE A 1 93 ? -8.358 5.237 -8.659 1.00 93.31 93 PHE A CA 1
ATOM 713 C C . PHE A 1 93 ? -9.766 5.507 -9.194 1.00 93.31 93 PHE A C 1
ATOM 715 O O . PHE A 1 93 ? -10.711 4.809 -8.832 1.00 93.31 93 PHE A O 1
ATOM 722 N N . ARG A 1 94 ? -9.918 6.506 -10.066 1.00 91.56 94 ARG A N 1
ATOM 723 C CA . ARG A 1 94 ? -11.193 6.859 -10.709 1.00 91.56 94 ARG A CA 1
ATOM 724 C C . ARG A 1 94 ? -10.923 7.528 -12.045 1.00 91.56 94 ARG A C 1
ATOM 726 O O . ARG A 1 94 ? -9.963 8.284 -12.141 1.00 91.56 94 ARG A O 1
ATOM 733 N N . ASP A 1 95 ? -11.786 7.297 -13.029 1.00 92.81 95 ASP A N 1
ATOM 734 C CA . ASP A 1 95 ? -11.628 7.839 -14.383 1.00 92.81 95 ASP A CA 1
ATOM 735 C C . ASP A 1 95 ? -10.182 7.632 -14.892 1.00 92.81 95 ASP A C 1
ATOM 737 O O . ASP A 1 95 ? -9.682 6.507 -14.868 1.00 92.81 95 ASP A O 1
ATOM 741 N N . ASP A 1 96 ? -9.495 8.710 -15.275 1.00 92.81 96 ASP A N 1
ATOM 742 C CA . ASP A 1 96 ? -8.089 8.709 -15.699 1.00 92.81 96 ASP A CA 1
ATOM 743 C C . ASP A 1 96 ? -7.110 9.091 -14.561 1.00 92.81 96 ASP A C 1
ATOM 745 O O . ASP A 1 96 ? -5.928 9.347 -14.797 1.00 92.81 96 ASP A O 1
ATOM 749 N N . GLU A 1 97 ? -7.582 9.161 -13.312 1.00 96.00 97 GLU A N 1
ATOM 750 C CA . GLU A 1 97 ? -6.769 9.477 -12.136 1.00 96.00 97 GLU A CA 1
ATOM 751 C C . GLU A 1 97 ? -6.130 8.218 -11.531 1.00 96.00 97 GLU A C 1
ATOM 753 O O . GLU A 1 97 ? -6.755 7.162 -11.364 1.00 96.00 97 GLU A O 1
ATOM 758 N N . ARG A 1 98 ? -4.869 8.366 -11.122 1.00 97.25 98 ARG A N 1
ATOM 759 C CA . ARG A 1 98 ? -4.087 7.337 -10.434 1.00 97.25 98 ARG A CA 1
ATOM 760 C C . ARG A 1 98 ? -3.631 7.860 -9.080 1.00 97.25 98 ARG A C 1
ATOM 762 O O . ARG A 1 98 ? -3.293 9.036 -8.952 1.00 97.25 98 ARG A O 1
ATOM 769 N N . LEU A 1 99 ? -3.618 6.987 -8.080 1.00 97.00 99 LEU A N 1
ATOM 770 C CA . LEU A 1 99 ? -3.102 7.278 -6.743 1.00 97.00 99 LEU A CA 1
ATOM 771 C C . LEU A 1 99 ? -2.012 6.280 -6.387 1.00 97.00 99 LEU A C 1
ATOM 773 O O . LEU A 1 99 ? -1.919 5.214 -6.983 1.00 97.00 99 LEU A O 1
ATOM 777 N N . GLU A 1 100 ? -1.200 6.616 -5.396 1.00 97.12 100 GLU A N 1
ATOM 778 C CA . GLU A 1 100 ? -0.233 5.674 -4.846 1.00 97.12 100 GLU A CA 1
ATOM 779 C C . GLU A 1 100 ? -0.961 4.463 -4.227 1.00 97.12 100 GLU A C 1
ATOM 781 O O . GLU A 1 100 ? -2.027 4.601 -3.614 1.00 97.12 100 GLU A O 1
ATOM 786 N N . TYR A 1 101 ? -0.419 3.262 -4.447 1.00 96.81 101 TYR A N 1
ATOM 787 C CA . TYR A 1 101 ? -1.092 1.995 -4.148 1.00 96.81 101 TYR A CA 1
ATOM 788 C C . TYR A 1 101 ? -1.488 1.842 -2.672 1.00 96.81 101 TYR A C 1
ATOM 790 O O . TYR A 1 101 ? -2.468 1.160 -2.369 1.00 96.81 101 TYR A O 1
ATOM 798 N N . THR A 1 102 ? -0.793 2.499 -1.731 1.00 96.25 102 THR A N 1
ATOM 799 C CA . THR A 1 102 ? -1.158 2.433 -0.309 1.00 96.25 102 THR A CA 1
ATOM 800 C C . THR A 1 102 ? -2.486 3.111 -0.022 1.00 96.25 102 THR A C 1
ATOM 802 O O . THR A 1 102 ? -3.049 2.876 1.043 1.00 96.25 102 THR A O 1
ATOM 805 N N . HIS A 1 103 ? -3.046 3.897 -0.948 1.00 95.94 103 HIS A N 1
ATOM 806 C CA . HIS A 1 103 ? -4.432 4.341 -0.843 1.00 95.94 103 HIS A CA 1
ATOM 807 C C . HIS A 1 103 ? -5.417 3.161 -0.775 1.00 95.94 103 HIS A C 1
ATOM 809 O O . HIS A 1 103 ? -6.362 3.217 0.013 1.00 95.94 103 HIS A O 1
ATOM 815 N N . LEU A 1 104 ? -5.171 2.084 -1.534 1.00 96.12 104 LEU A N 1
ATOM 816 C CA . LEU A 1 104 ? -5.997 0.871 -1.513 1.00 96.12 104 LEU A CA 1
ATOM 817 C C . LEU A 1 104 ? -5.948 0.220 -0.129 1.00 96.12 104 LEU A C 1
ATOM 819 O O . LEU A 1 104 ? -6.984 -0.015 0.483 1.00 96.12 104 LEU A O 1
ATOM 823 N N . ILE A 1 105 ? -4.738 0.052 0.409 1.00 96.69 105 ILE A N 1
ATOM 824 C CA . ILE A 1 105 ? -4.505 -0.517 1.744 1.00 96.69 105 ILE A CA 1
ATOM 825 C C . ILE A 1 105 ? -5.143 0.362 2.829 1.00 96.69 105 ILE A C 1
ATOM 827 O O . ILE A 1 105 ? -5.847 -0.133 3.700 1.00 96.69 105 ILE A O 1
ATOM 831 N N . ARG A 1 106 ? -4.948 1.684 2.770 1.00 95.88 106 ARG A N 1
ATOM 832 C CA . ARG A 1 106 ? -5.490 2.642 3.752 1.00 95.88 106 ARG A CA 1
ATOM 833 C C . ARG A 1 106 ? -7.013 2.760 3.724 1.00 95.88 106 ARG A C 1
ATOM 835 O O . ARG A 1 106 ? -7.580 3.321 4.655 1.00 95.88 106 ARG A O 1
ATOM 842 N N . SER A 1 107 ? -7.659 2.284 2.664 1.00 95.06 107 SER A N 1
ATOM 843 C CA . SER A 1 107 ? -9.120 2.258 2.561 1.00 95.06 107 SER A CA 1
ATOM 844 C C . SER A 1 107 ? -9.735 1.019 3.224 1.00 95.06 107 SER A C 1
ATOM 846 O O . SER A 1 107 ? -10.951 0.970 3.383 1.00 95.06 107 SER A O 1
ATOM 848 N N . MET A 1 108 ? -8.913 0.042 3.624 1.00 95.94 108 MET A N 1
ATOM 849 C CA . MET A 1 108 ? -9.329 -1.161 4.353 1.00 95.94 108 MET A CA 1
ATOM 850 C C . MET A 1 108 ? -9.445 -0.895 5.860 1.00 95.94 108 MET A C 1
ATOM 852 O O . MET A 1 108 ? -8.962 0.121 6.371 1.00 95.94 108 MET A O 1
ATOM 856 N N . HIS A 1 109 ? -10.057 -1.821 6.592 1.00 96.12 109 HIS A N 1
ATOM 857 C CA . HIS A 1 109 ? -10.149 -1.800 8.048 1.00 96.12 109 HIS A CA 1
ATOM 858 C C . HIS A 1 109 ? -9.084 -2.686 8.704 1.00 96.12 109 HIS A C 1
ATOM 860 O O . HIS A 1 109 ? -8.516 -3.600 8.105 1.00 96.12 109 HIS A O 1
ATOM 866 N N . VAL A 1 110 ? -8.773 -2.402 9.972 1.00 95.31 110 VAL A N 1
ATOM 867 C CA . VAL A 1 110 ? -7.803 -3.209 10.723 1.00 95.31 110 VAL A CA 1
ATOM 868 C C . VAL A 1 110 ? -8.349 -4.627 10.901 1.00 95.31 110 VAL A C 1
ATOM 870 O O . VAL A 1 110 ? -9.408 -4.823 11.502 1.00 95.31 110 VAL A O 1
ATOM 873 N N . GLY A 1 111 ? -7.582 -5.614 10.442 1.00 93.31 111 GLY A N 1
ATOM 874 C CA . GLY A 1 111 ? -7.954 -7.029 10.486 1.00 93.31 111 GLY A CA 1
ATOM 875 C C . GLY A 1 111 ? -8.537 -7.568 9.180 1.00 93.31 111 GLY A C 1
ATOM 876 O O . GLY A 1 111 ? -8.754 -8.773 9.106 1.00 93.31 111 GLY A O 1
ATOM 877 N N . ASP A 1 112 ? -8.749 -6.721 8.170 1.00 95.56 112 ASP A N 1
ATOM 878 C CA . ASP A 1 112 ? -9.079 -7.181 6.820 1.00 95.56 112 ASP A CA 1
ATOM 879 C C . ASP A 1 112 ? -7.893 -7.938 6.198 1.00 95.56 112 ASP A C 1
ATOM 881 O O . ASP A 1 112 ? -6.725 -7.625 6.456 1.00 95.56 112 ASP A O 1
ATOM 885 N N . GLU A 1 113 ? -8.192 -8.924 5.351 1.00 95.31 113 GLU A N 1
ATOM 886 C CA . GLU A 1 113 ? -7.184 -9.676 4.601 1.00 95.31 113 GLU A CA 1
ATOM 887 C C . GLU A 1 113 ? -6.769 -8.907 3.341 1.00 95.31 113 GLU A C 1
ATOM 889 O O . GLU A 1 113 ? -7.610 -8.511 2.534 1.00 95.31 113 GLU A O 1
ATOM 894 N N . LEU A 1 114 ? -5.461 -8.693 3.179 1.00 95.62 114 LEU A N 1
ATOM 895 C CA . LEU A 1 114 ? -4.873 -8.041 2.010 1.00 95.62 114 LEU A CA 1
ATOM 896 C C . LEU A 1 114 ? -4.419 -9.088 0.990 1.00 95.62 114 LEU A C 1
ATOM 898 O O . LEU A 1 114 ? -3.564 -9.918 1.298 1.00 95.62 114 LEU A O 1
ATOM 902 N N . GLU A 1 115 ? -4.943 -8.999 -0.230 1.00 95.44 115 GLU A N 1
ATOM 903 C CA . GLU A 1 115 ? -4.510 -9.818 -1.366 1.00 95.44 115 GLU A CA 1
ATOM 904 C C . GLU A 1 115 ? -3.388 -9.098 -2.136 1.00 95.44 115 GLU A C 1
ATOM 906 O O . GLU A 1 115 ? -3.513 -7.906 -2.438 1.00 95.44 115 GLU A O 1
ATOM 911 N N . LEU A 1 116 ? -2.294 -9.813 -2.427 1.00 93.56 116 LEU A N 1
ATOM 912 C CA . LEU A 1 116 ? -1.078 -9.330 -3.105 1.00 93.56 116 LEU A CA 1
ATOM 913 C C . LEU A 1 116 ? -0.683 -10.252 -4.266 1.00 93.56 116 LEU A C 1
ATOM 915 O O . LEU A 1 116 ? -0.928 -11.475 -4.135 1.00 93.56 116 LEU A O 1
#

pLDDT: mean 95.47, std 4.22, range [55.56, 98.5]

Organism: NCBI:txid1486919

InterPro domains:
  IPR036034 PDZ superfamily [G3DSA:2.30.42.10] (28-116)
  IPR036034 PDZ superfamily [SSF50156] (2-87)

Sequence (116 aa):
DNIGYIIPYQVIKHFLDEYEQSGMYRGVPCAGFITLDLENPAQRAYMKMPEERSGILVVRIDPLSDAARVLQPHDVVMEVSGCSVADDGTAAFRDDERLEYTHLIRSMHVGDELEL

Foldseek 3Di:
DPDDDDDDVLNVVLQVVQCVVPVDRPAFDDQQFDWDFQPDPVSCVVLVHDPPFAFTFTQDGHCPGPCVVPDDGGDTDQDKPNWGAHSRQWTDDDDPDIDRVCVVRRSDHPPDDIDD

Radius of gyration: 16.31 Å; chains: 1; bounding box: 37×46×40 Å